Protein AF-A0A353NRJ9-F1 (afdb_monomer)

Mean pr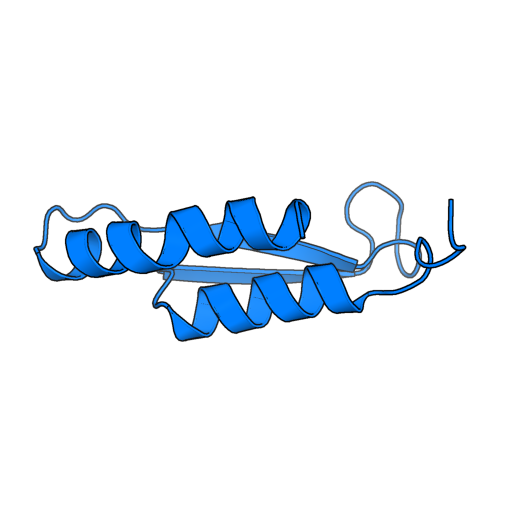edicted aligned error: 2.75 Å

Secondary structure (DSSP, 8-state):
--SGGG--HHHHHHHHHHHHTT-SEEEEEESTTT-TTS-EEEEEE------HHHHHHHHHHHHHHHHTTT-

Structure (mmCIF, N/CA/C/O backbone):
data_AF-A0A353NRJ9-F1
#
_entry.id   AF-A0A353NRJ9-F1
#
loop_
_atom_site.group_PDB
_atom_site.id
_atom_site.type_symbol
_atom_site.label_atom_id
_atom_site.label_alt_id
_atom_site.label_comp_id
_atom_site.label_asym_id
_atom_site.label_entity_id
_atom_site.label_seq_id
_atom_site.pdbx_PDB_ins_code
_atom_site.Cartn_x
_atom_site.Cartn_y
_atom_site.Cartn_z
_atom_site.occupancy
_atom_site.B_iso_or_equiv
_atom_site.auth_seq_id
_atom_site.auth_comp_id
_atom_site.auth_asym_id
_atom_site.auth_atom_id
_atom_site.pdbx_PDB_model_num
ATOM 1 N N . LYS A 1 1 ? 23.462 -5.783 -4.486 1.00 79.69 1 LYS A N 1
ATOM 2 C CA . LYS A 1 1 ? 22.537 -5.766 -5.643 1.00 79.69 1 LYS A CA 1
ATOM 3 C C . LYS A 1 1 ? 22.466 -7.186 -6.162 1.00 79.69 1 LYS A C 1
ATOM 5 O O . LYS A 1 1 ? 23.439 -7.652 -6.732 1.00 79.69 1 LYS A O 1
ATOM 10 N N . ASP A 1 2 ? 21.381 -7.869 -5.853 1.00 94.12 2 ASP A N 1
ATOM 11 C CA . ASP A 1 2 ? 21.071 -9.255 -6.227 1.00 94.12 2 ASP A CA 1
ATOM 12 C C . ASP A 1 2 ? 20.392 -9.364 -7.609 1.00 94.12 2 ASP A C 1
ATOM 14 O O . ASP A 1 2 ? 20.309 -10.448 -8.169 1.00 94.12 2 ASP A O 1
ATOM 18 N N . GLY A 1 3 ? 19.938 -8.238 -8.172 1.00 94.94 3 GLY A N 1
ATOM 19 C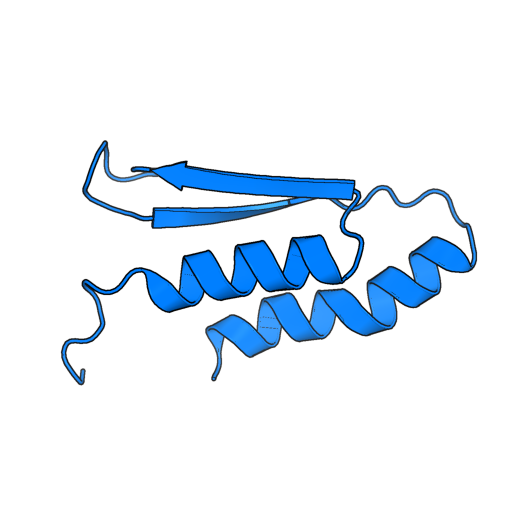 CA . GLY A 1 3 ? 19.264 -8.173 -9.472 1.00 94.94 3 GLY A CA 1
ATOM 20 C C . GLY A 1 3 ? 17.736 -8.198 -9.385 1.00 94.94 3 GLY A C 1
ATOM 21 O O . GLY A 1 3 ? 17.073 -8.123 -10.416 1.00 94.94 3 GLY A O 1
ATOM 22 N N . SER A 1 4 ? 17.157 -8.234 -8.179 1.00 95.00 4 SER A N 1
ATOM 23 C CA . SER A 1 4 ? 15.701 -8.279 -7.975 1.00 95.00 4 SER A CA 1
ATOM 24 C C . SER A 1 4 ? 14.990 -6.947 -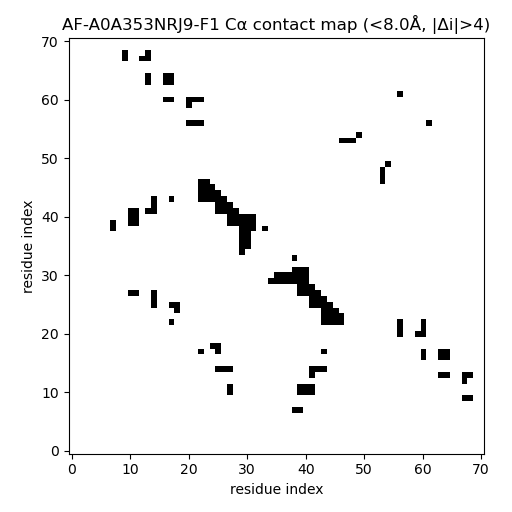8.253 1.00 95.00 4 SER A C 1
ATOM 26 O O . SER A 1 4 ? 13.770 -6.867 -8.203 1.00 95.00 4 SER A O 1
ATOM 28 N N . ASN A 1 5 ? 15.711 -5.892 -8.638 1.00 93.44 5 ASN A N 1
ATOM 29 C CA . ASN A 1 5 ? 15.160 -4.551 -8.869 1.00 93.44 5 ASN A CA 1
ATOM 30 C C . ASN A 1 5 ? 14.176 -4.435 -10.054 1.00 93.44 5 ASN A C 1
ATOM 32 O O . ASN A 1 5 ? 13.669 -3.344 -10.302 1.00 93.44 5 ASN A O 1
ATOM 36 N N . VAL A 1 6 ? 13.966 -5.506 -10.823 1.00 95.19 6 VAL A N 1
ATOM 37 C CA . VAL A 1 6 ? 12.975 -5.577 -11.916 1.00 95.19 6 VAL A CA 1
ATOM 38 C C . VAL A 1 6 ? 11.720 -6.370 -11.528 1.00 95.1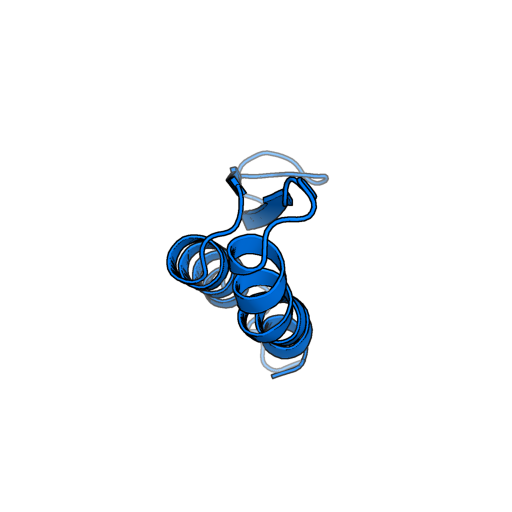9 6 VAL A C 1
ATOM 40 O O . VAL A 1 6 ? 10.779 -6.452 -12.312 1.00 95.19 6 VAL A O 1
ATOM 43 N N . MET A 1 7 ? 11.716 -6.952 -10.327 1.00 96.56 7 MET A N 1
ATOM 44 C CA . MET A 1 7 ? 10.600 -7.690 -9.738 1.00 96.56 7 MET A CA 1
ATOM 45 C C . MET A 1 7 ? 9.525 -6.722 -9.211 1.00 96.56 7 MET A C 1
ATOM 47 O O . MET A 1 7 ? 9.808 -5.558 -8.919 1.00 96.56 7 MET A O 1
ATOM 51 N N . ALA A 1 8 ? 8.285 -7.195 -9.082 1.00 96.88 8 ALA A N 1
ATOM 52 C CA . ALA A 1 8 ? 7.127 -6.400 -8.638 1.00 96.88 8 ALA A CA 1
ATOM 53 C C . ALA A 1 8 ? 6.460 -6.957 -7.365 1.00 96.88 8 ALA A C 1
ATOM 55 O O . ALA A 1 8 ? 5.442 -6.439 -6.892 1.00 96.88 8 ALA A O 1
ATOM 56 N N . GLU A 1 9 ? 7.029 -8.020 -6.805 1.00 96.50 9 GLU A N 1
ATOM 57 C CA . GLU A 1 9 ? 6.476 -8.821 -5.723 1.00 96.50 9 GLU A CA 1
ATOM 58 C C . GLU A 1 9 ? 6.369 -8.007 -4.439 1.00 96.50 9 GLU A C 1
ATOM 60 O O . GLU A 1 9 ? 5.320 -8.054 -3.811 1.00 96.50 9 GLU A O 1
ATOM 65 N N . MET A 1 10 ? 7.375 -7.195 -4.092 1.00 96.69 10 MET A N 1
ATOM 66 C CA . MET A 1 10 ? 7.324 -6.345 -2.893 1.00 96.69 10 MET A CA 1
ATOM 67 C C . MET A 1 10 ? 6.115 -5.397 -2.935 1.00 96.69 10 MET A C 1
ATOM 69 O O . MET A 1 10 ? 5.287 -5.407 -2.026 1.00 96.69 10 MET A O 1
ATOM 73 N N . ALA A 1 11 ? 5.934 -4.658 -4.037 1.00 96.94 11 ALA A N 1
ATOM 74 C CA . ALA A 1 11 ? 4.804 -3.741 -4.194 1.00 96.94 11 ALA A CA 1
ATOM 75 C C . ALA A 1 11 ? 3.450 -4.473 -4.164 1.00 96.94 11 ALA A C 1
ATOM 77 O O . ALA A 1 11 ? 2.499 -4.007 -3.534 1.00 96.94 11 ALA A O 1
ATOM 78 N N . THR A 1 12 ? 3.371 -5.641 -4.806 1.00 97.19 12 THR A N 1
ATOM 79 C CA . THR A 1 12 ? 2.155 -6.471 -4.841 1.00 97.19 12 THR A CA 1
ATOM 80 C C . THR A 1 12 ? 1.826 -7.049 -3.460 1.00 97.19 12 THR A C 1
ATOM 82 O O . THR A 1 12 ? 0.662 -7.092 -3.059 1.00 97.19 12 THR A O 1
ATOM 85 N N . HIS A 1 13 ? 2.847 -7.452 -2.705 1.00 96.88 13 HIS A N 1
ATOM 86 C CA . HIS A 1 13 ? 2.716 -8.029 -1.373 1.00 96.88 13 HIS A CA 1
ATOM 87 C C . HIS A 1 13 ? 2.310 -6.976 -0.336 1.00 96.88 13 HIS A C 1
ATOM 89 O O . HIS A 1 13 ? 1.395 -7.218 0.454 1.00 96.88 13 HIS A O 1
ATOM 95 N N . CYS A 1 14 ? 2.916 -5.785 -0.380 1.00 96.38 14 CYS A N 1
ATOM 96 C CA . CYS A 1 14 ? 2.498 -4.657 0.452 1.00 96.38 14 CYS A CA 1
ATOM 97 C C . CYS A 1 14 ? 1.049 -4.259 0.150 1.00 96.38 14 CYS A C 1
ATOM 99 O O . CYS A 1 14 ? 0.250 -4.143 1.078 1.00 96.38 14 CYS A O 1
ATOM 101 N N . TYR A 1 15 ? 0.669 -4.160 -1.131 1.00 97.25 15 TYR A N 1
ATOM 102 C CA . TYR A 1 15 ? -0.718 -3.915 -1.544 1.00 97.25 15 TYR A CA 1
ATOM 103 C C . TYR A 1 15 ? -1.691 -4.938 -0.939 1.00 97.25 15 TYR A C 1
ATOM 105 O O . TYR A 1 15 ? -2.627 -4.567 -0.226 1.00 97.25 15 TYR A O 1
ATOM 113 N N . ALA A 1 16 ? -1.457 -6.232 -1.169 1.00 97.50 16 ALA A N 1
ATOM 114 C CA . ALA A 1 16 ? -2.356 -7.279 -0.692 1.00 97.50 16 ALA A CA 1
ATOM 115 C C . ALA A 1 16 ? -2.414 -7.320 0.842 1.00 97.50 16 ALA A C 1
ATOM 117 O O . ALA A 1 16 ? -3.487 -7.458 1.431 1.00 97.50 16 ALA A O 1
ATOM 118 N N . GLY A 1 17 ? -1.268 -7.154 1.504 1.00 96.75 17 GLY A N 1
ATOM 119 C CA . GLY A 1 17 ? -1.185 -7.180 2.956 1.00 96.75 17 GLY A CA 1
ATOM 120 C C . GLY A 1 17 ? -1.823 -5.965 3.634 1.00 96.75 17 GLY A C 1
ATOM 121 O O . GLY A 1 17 ? -2.393 -6.132 4.712 1.00 96.75 17 GLY A O 1
ATOM 122 N N . ASN A 1 18 ? -1.803 -4.787 3.003 1.00 97.31 18 ASN A N 1
ATOM 123 C CA . ASN A 1 18 ? -2.538 -3.603 3.457 1.00 97.31 18 ASN A CA 1
ATOM 124 C C . ASN A 1 18 ? -4.051 -3.783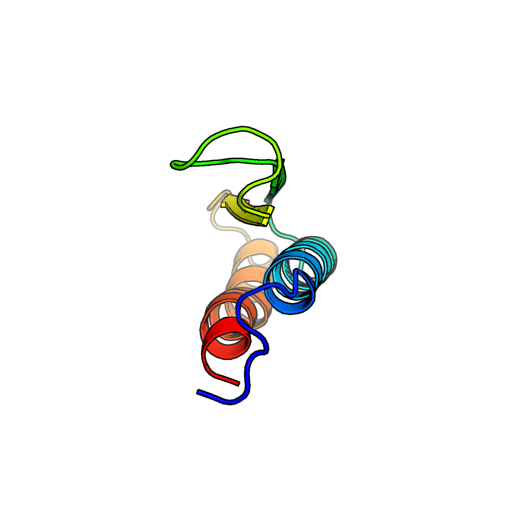 3.299 1.00 97.31 18 ASN A C 1
ATOM 126 O O . ASN A 1 18 ? -4.809 -3.455 4.214 1.00 97.31 18 ASN A O 1
ATOM 130 N N . ALA A 1 19 ? -4.493 -4.359 2.177 1.00 97.31 19 ALA A N 1
ATOM 131 C CA . ALA A 1 19 ? -5.906 -4.666 1.950 1.00 97.31 19 ALA A CA 1
ATOM 132 C C . ALA A 1 19 ? -6.427 -5.680 2.977 1.00 97.31 19 ALA A C 1
ATOM 134 O O . ALA A 1 19 ? -7.466 -5.461 3.598 1.00 97.31 19 ALA A O 1
ATOM 135 N N . ALA A 1 20 ? -5.661 -6.743 3.234 1.00 97.25 20 ALA A N 1
ATOM 136 C CA . ALA A 1 20 ? -6.013 -7.770 4.212 1.00 97.25 20 ALA A CA 1
ATOM 137 C C . ALA A 1 20 ? -6.092 -7.244 5.656 1.00 97.25 20 ALA A C 1
ATOM 139 O O . ALA A 1 20 ? -6.794 -7.822 6.482 1.00 97.25 20 ALA A O 1
ATOM 140 N N . ARG A 1 21 ? -5.384 -6.153 5.973 1.00 96.94 21 ARG A N 1
ATOM 141 C CA . ARG A 1 21 ? -5.328 -5.568 7.323 1.00 96.94 21 ARG A CA 1
ATOM 142 C C . ARG A 1 21 ? -6.301 -4.412 7.545 1.00 96.94 21 ARG A C 1
ATOM 144 O O . ARG A 1 21 ? -6.303 -3.825 8.620 1.00 96.94 21 ARG A O 1
ATOM 151 N N . GLY A 1 22 ? -7.161 -4.115 6.570 1.00 96.38 22 GLY A N 1
ATOM 152 C CA . GLY A 1 22 ? -8.290 -3.203 6.763 1.00 96.38 22 GLY A CA 1
ATOM 153 C C . GLY A 1 22 ? -7.982 -1.725 6.534 1.00 96.38 22 GLY A C 1
ATOM 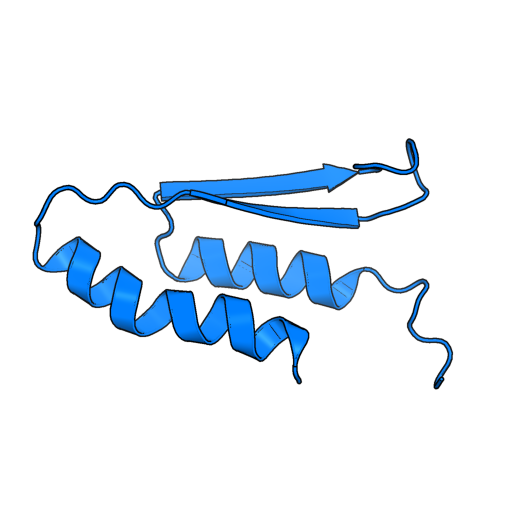154 O O . GLY A 1 22 ? -8.709 -0.875 7.051 1.00 96.38 22 GLY A O 1
ATOM 155 N N . MET A 1 23 ? -6.945 -1.397 5.755 1.00 97.38 23 MET A N 1
ATOM 156 C CA . MET A 1 23 ? -6.755 -0.026 5.269 1.00 97.38 23 MET A CA 1
ATOM 157 C C . MET A 1 23 ? -8.012 0.458 4.525 1.00 97.38 23 MET A C 1
ATOM 159 O O . MET A 1 23 ? -8.651 -0.302 3.799 1.00 97.38 23 MET A O 1
ATOM 163 N N . SER A 1 24 ? -8.376 1.728 4.701 1.00 97.50 24 SER A N 1
ATOM 164 C CA . SER A 1 24 ? -9.612 2.297 4.137 1.00 97.50 24 SER A CA 1
ATOM 165 C C . SER A 1 24 ? -9.578 2.426 2.615 1.00 97.50 24 SER A C 1
ATOM 167 O O . SER A 1 24 ? -10.614 2.349 1.962 1.00 97.50 24 SER A O 1
ATOM 169 N N . LEU A 1 25 ? -8.388 2.629 2.057 1.00 97.75 25 LEU A N 1
ATOM 170 C CA . LEU A 1 25 ? -8.117 2.646 0.629 1.00 97.75 25 LEU A CA 1
ATOM 171 C C . LEU A 1 25 ? -6.791 1.938 0.390 1.00 97.75 25 LEU A C 1
ATOM 173 O O . LEU A 1 25 ? -5.829 2.169 1.120 1.00 97.75 25 LEU A O 1
ATOM 177 N N . VAL A 1 26 ? -6.723 1.127 -0.660 1.00 97.69 26 VAL A N 1
ATOM 178 C CA . VAL A 1 26 ? -5.470 0.529 -1.121 1.00 97.69 26 VAL A CA 1
ATOM 179 C C . VAL A 1 26 ? -5.434 0.592 -2.637 1.00 97.69 26 VAL A C 1
ATOM 181 O O . VAL A 1 26 ? -6.403 0.223 -3.299 1.00 97.69 26 VAL A O 1
ATOM 184 N N . ALA A 1 27 ? -4.324 1.069 -3.184 1.00 97.81 27 ALA A N 1
ATOM 185 C CA . ALA A 1 27 ? -4.142 1.245 -4.614 1.00 97.81 27 ALA A CA 1
ATOM 186 C C . ALA A 1 27 ? -2.848 0.579 -5.081 1.00 97.81 27 ALA A C 1
ATOM 188 O O . ALA A 1 27 ? -1.839 0.605 -4.376 1.00 97.81 27 ALA A O 1
ATOM 189 N N . LEU A 1 28 ? -2.890 0.011 -6.285 1.00 98.12 28 LEU A N 1
ATOM 190 C CA . LEU A 1 28 ? -1.737 -0.513 -7.007 1.00 98.12 28 LEU A CA 1
ATOM 191 C C . LEU A 1 28 ? -1.742 0.111 -8.401 1.00 98.12 28 LEU A C 1
ATOM 193 O O . LEU A 1 28 ? -2.724 -0.007 -9.134 1.00 98.12 28 LEU A O 1
ATOM 197 N N . HIS A 1 29 ? -0.662 0.792 -8.759 1.00 98.19 29 HIS A N 1
ATOM 198 C CA . HIS A 1 29 ? -0.547 1.532 -10.007 1.00 98.19 29 HIS A CA 1
ATOM 199 C C . HIS A 1 29 ? 0.610 1.012 -10.862 1.00 98.19 29 HIS A C 1
ATOM 201 O O . HIS A 1 29 ? 1.618 0.508 -10.363 1.00 98.19 29 HIS A O 1
ATOM 207 N N . ASN A 1 30 ? 0.462 1.186 -12.176 1.00 98.06 30 ASN A N 1
ATOM 208 C CA . ASN A 1 30 ? 1.484 0.888 -13.170 1.00 98.06 30 ASN A CA 1
ATOM 209 C C . ASN A 1 30 ? 2.087 2.197 -13.693 1.00 98.06 30 ASN A C 1
ATOM 211 O O . ASN A 1 30 ? 1.419 2.971 -14.379 1.00 98.06 30 ASN A O 1
ATOM 215 N N . GLY A 1 31 ? 3.361 2.424 -13.384 1.00 97.31 31 GLY A N 1
ATOM 216 C CA . GLY A 1 31 ? 4.161 3.487 -13.977 1.00 97.31 31 GLY A CA 1
ATOM 217 C C . GLY A 1 31 ? 4.203 4.800 -13.204 1.00 97.31 31 GLY A C 1
ATOM 218 O O . GLY A 1 31 ? 4.627 5.812 -13.764 1.00 97.31 31 GLY A O 1
ATOM 219 N N . GLY A 1 32 ? 3.790 4.821 -11.932 1.00 97.38 32 GLY A N 1
ATOM 220 C CA . GLY A 1 32 ? 3.898 6.025 -11.101 1.00 97.38 32 GLY A CA 1
ATOM 221 C C . GLY A 1 32 ? 5.330 6.584 -11.101 1.00 97.38 32 GLY A C 1
ATOM 222 O O . GLY A 1 32 ? 6.298 5.839 -10.925 1.00 97.38 32 GLY A O 1
ATOM 223 N N . GLY A 1 33 ? 5.460 7.886 -11.362 1.00 97.94 33 GLY A N 1
ATOM 224 C CA . GLY A 1 33 ? 6.725 8.631 -11.410 1.00 97.94 33 GLY A CA 1
ATOM 225 C C . GLY A 1 33 ? 7.564 8.453 -12.684 1.00 97.94 33 GLY A C 1
ATOM 226 O O . GLY A 1 33 ? 8.138 9.426 -13.160 1.00 97.94 33 GLY A O 1
ATOM 227 N N . VAL A 1 34 ? 7.629 7.247 -13.258 1.00 97.50 34 VAL A N 1
ATOM 228 C CA . VAL A 1 34 ? 8.586 6.911 -14.340 1.00 97.50 34 VAL A CA 1
ATOM 229 C C . VAL A 1 34 ? 7.942 6.576 -15.691 1.00 97.50 34 VAL A C 1
ATOM 231 O O . VAL A 1 34 ? 8.647 6.481 -16.697 1.00 97.50 34 VAL A O 1
ATOM 234 N N . GLY A 1 35 ? 6.617 6.440 -15.741 1.00 97.31 35 GLY A N 1
ATOM 235 C CA . GLY A 1 35 ? 5.851 6.109 -16.943 1.00 97.31 35 GLY A CA 1
ATOM 236 C C . GLY A 1 35 ? 5.443 4.636 -17.027 1.00 97.31 35 GLY A C 1
ATOM 237 O O . GLY A 1 35 ? 5.982 3.771 -16.336 1.00 97.31 35 GLY A O 1
ATOM 238 N N . ILE A 1 36 ? 4.461 4.365 -17.888 1.00 97.94 36 ILE A N 1
ATOM 239 C CA . ILE A 1 36 ? 3.782 3.066 -18.015 1.00 97.94 36 ILE A CA 1
ATOM 240 C C . ILE A 1 36 ? 4.789 1.939 -18.277 1.00 97.94 36 ILE A C 1
ATOM 242 O O . ILE A 1 36 ? 5.6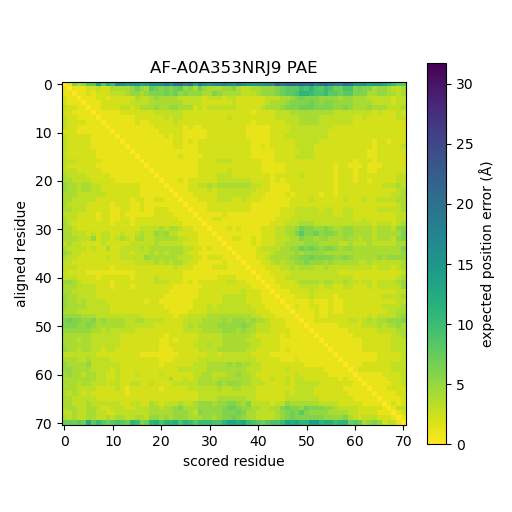63 2.054 -19.136 1.00 97.94 36 ILE A O 1
ATOM 246 N N . GLY A 1 37 ? 4.649 0.841 -17.535 1.00 96.62 37 GLY A N 1
ATOM 247 C CA . GLY A 1 37 ? 5.453 -0.374 -17.672 1.00 96.62 37 GLY A CA 1
ATOM 248 C C . GLY A 1 37 ? 6.833 -0.307 -17.020 1.00 96.62 37 GLY A C 1
ATOM 249 O O . GLY A 1 37 ? 7.564 -1.290 -17.079 1.00 96.62 37 GLY A O 1
ATOM 250 N N . LYS A 1 38 ? 7.206 0.822 -16.401 1.00 96.81 38 LYS A N 1
ATOM 251 C CA . LYS A 1 38 ? 8.539 1.012 -15.801 1.00 96.81 38 LYS A CA 1
ATOM 252 C C . LYS A 1 38 ? 8.570 0.913 -14.277 1.00 96.81 38 LYS A C 1
ATOM 254 O O . LYS A 1 38 ? 9.652 0.869 -13.701 1.00 96.81 38 LYS A O 1
ATOM 259 N N . SER A 1 39 ? 7.414 0.898 -13.622 1.00 97.38 39 SER A N 1
ATOM 260 C CA . SER A 1 39 ? 7.301 0.673 -12.181 1.00 97.38 39 SER A CA 1
ATOM 261 C C . SER A 1 39 ? 5.955 0.053 -11.837 1.00 97.38 39 SER A C 1
ATOM 263 O O . SER A 1 39 ? 4.952 0.320 -12.497 1.00 97.38 39 SER A O 1
ATOM 265 N N . ILE A 1 40 ? 5.933 -0.739 -10.772 1.00 98.12 40 ILE A N 1
ATOM 266 C CA . ILE A 1 40 ? 4.712 -1.129 -10.073 1.00 98.12 40 ILE A CA 1
ATOM 267 C C . ILE A 1 40 ? 4.826 -0.530 -8.675 1.00 98.12 40 ILE A C 1
ATOM 269 O O . ILE A 1 40 ? 5.809 -0.780 -7.980 1.00 98.12 40 ILE A O 1
ATOM 273 N N . ASN A 1 41 ? 3.874 0.315 -8.281 1.00 97.06 41 ASN A N 1
ATOM 274 C CA . ASN A 1 41 ? 3.893 0.978 -6.978 1.00 97.06 41 ASN A CA 1
ATOM 275 C C . ASN A 1 41 ? 2.526 0.933 -6.305 1.00 97.06 41 ASN A C 1
ATOM 277 O O . ASN A 1 41 ? 1.487 0.996 -6.958 1.00 97.06 41 ASN A O 1
ATOM 281 N N . GLY A 1 42 ? 2.553 0.792 -4.983 1.00 96.12 42 GLY A N 1
ATOM 282 C CA .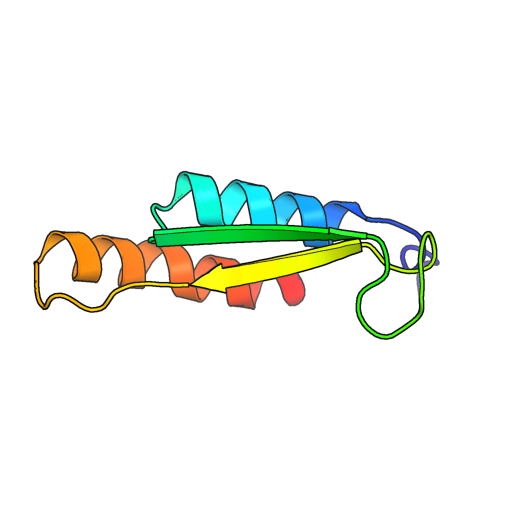 GLY A 1 42 ? 1.367 0.738 -4.144 1.00 96.12 42 GLY A CA 1
ATOM 283 C C . GLY A 1 42 ? 1.241 1.966 -3.251 1.00 96.12 42 GLY A C 1
ATOM 284 O O . GLY A 1 42 ? 2.203 2.704 -3.042 1.00 96.12 42 GLY A O 1
ATOM 285 N N . GLY A 1 43 ? 0.046 2.163 -2.712 1.00 96.19 43 GLY A N 1
ATOM 286 C CA . GLY A 1 43 ? -0.225 3.146 -1.671 1.00 96.19 43 GLY A CA 1
ATOM 287 C C . GLY A 1 43 ? -1.473 2.773 -0.884 1.00 96.19 43 GLY A C 1
ATOM 288 O O . GLY A 1 43 ? -2.289 1.964 -1.335 1.00 96.19 43 GLY A O 1
ATOM 289 N N . PHE A 1 44 ? -1.627 3.370 0.293 1.00 97.25 44 PHE A N 1
ATOM 290 C CA . PHE A 1 44 ? -2.793 3.167 1.140 1.00 97.25 44 PHE A CA 1
ATOM 291 C C . PHE A 1 44 ? -3.316 4.494 1.697 1.00 97.25 44 PHE A C 1
ATOM 293 O O . PHE A 1 44 ? -2.609 5.500 1.740 1.00 97.25 44 PHE A O 1
ATOM 300 N N . GLY A 1 45 ? -4.568 4.475 2.138 1.00 97.44 45 GLY A N 1
ATOM 301 C CA . GLY A 1 45 ? -5.174 5.509 2.962 1.00 97.44 45 GLY A CA 1
ATOM 302 C C . GLY A 1 45 ? -5.894 4.866 4.140 1.00 97.44 45 GLY A C 1
ATOM 303 O O . GLY A 1 45 ? -6.546 3.833 3.983 1.00 97.44 45 GLY A O 1
ATOM 304 N N . LEU A 1 46 ? -5.785 5.475 5.318 1.00 97.81 46 LEU A N 1
ATOM 305 C CA . LEU A 1 46 ? -6.479 5.041 6.526 1.00 97.81 46 LEU A CA 1
ATOM 306 C C . LEU A 1 46 ? -7.275 6.215 7.095 1.00 97.81 46 LEU A C 1
ATOM 308 O O . LEU A 1 46 ? -6.705 7.247 7.445 1.00 97.81 46 LEU A O 1
ATOM 312 N N . VAL A 1 47 ? -8.594 6.061 7.171 1.00 97.94 47 VAL A N 1
ATOM 313 C CA . VAL A 1 47 ? -9.479 7.043 7.800 1.00 97.94 47 VAL A CA 1
ATOM 314 C C . VAL A 1 47 ? -9.386 6.883 9.313 1.00 97.94 47 VAL A C 1
ATOM 316 O O . VAL A 1 47 ? -9.638 5.804 9.848 1.00 97.94 47 VAL A O 1
ATOM 319 N N . LEU A 1 48 ? -9.034 7.972 9.993 1.00 97.81 48 LEU A N 1
ATOM 320 C CA . LEU A 1 48 ? -8.921 8.034 11.446 1.00 97.81 48 LEU A CA 1
ATOM 321 C C . LEU A 1 48 ? -10.226 8.575 12.037 1.00 97.81 48 LEU A C 1
ATOM 323 O O . LEU A 1 48 ? -10.379 9.779 12.218 1.00 97.81 48 LEU A O 1
ATOM 327 N N . ASP A 1 49 ? -11.179 7.676 12.289 1.00 97.56 49 ASP A N 1
ATOM 328 C CA . ASP A 1 49 ? -12.514 8.015 12.810 1.00 97.56 49 ASP A CA 1
ATOM 329 C C . ASP A 1 49 ? -12.617 7.985 14.350 1.00 97.56 49 ASP A C 1
ATOM 331 O O . ASP A 1 49 ? -13.657 8.340 14.901 1.00 97.56 49 ASP A O 1
ATOM 335 N N . GLY A 1 50 ? -11.548 7.584 15.050 1.00 97.44 50 GLY A N 1
ATOM 336 C CA . GLY A 1 50 ? -11.496 7.491 16.514 1.00 97.44 50 GLY A CA 1
ATOM 337 C C . GLY A 1 50 ? -12.107 6.215 17.105 1.00 97.44 50 GLY A C 1
ATOM 338 O O . GLY A 1 50 ? -12.230 6.110 18.323 1.00 97.44 50 GLY A O 1
ATOM 339 N N . SER A 1 51 ? -12.501 5.244 16.277 1.00 98.12 51 SER A N 1
ATOM 340 C CA . SER A 1 51 ? -13.034 3.965 16.752 1.00 98.12 51 SER A CA 1
ATOM 341 C C . SE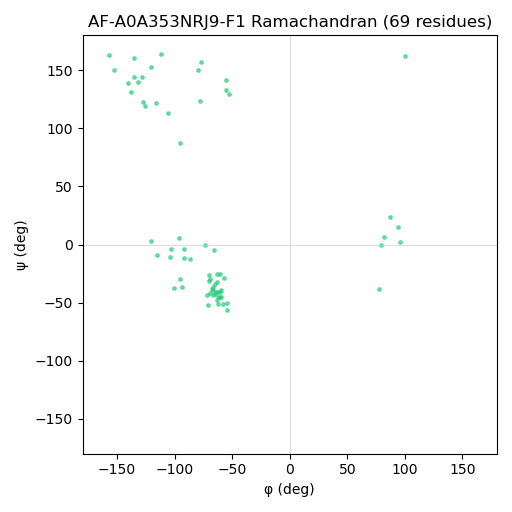R A 1 51 ? -11.938 2.991 17.201 1.00 98.12 51 SER A C 1
ATOM 343 O O . SER A 1 51 ? -10.859 2.925 16.611 1.00 98.12 51 SER A O 1
ATOM 345 N N . GLU A 1 52 ? -12.256 2.123 18.168 1.00 97.88 52 GLU A N 1
ATOM 346 C CA . GLU A 1 52 ? -11.361 1.028 18.593 1.00 97.88 52 GLU A CA 1
ATOM 347 C C . GLU A 1 52 ? -10.980 0.091 17.431 1.00 97.88 52 GLU A C 1
ATOM 349 O O . GLU A 1 52 ? -9.894 -0.490 17.399 1.00 97.88 52 GLU A O 1
ATOM 354 N N . ARG A 1 53 ? -11.862 -0.039 16.431 1.00 96.75 53 ARG A N 1
ATOM 355 C CA . ARG A 1 53 ? -11.586 -0.786 15.199 1.00 96.75 53 ARG A CA 1
ATOM 356 C C . ARG A 1 53 ? -10.388 -0.203 14.454 1.00 96.75 53 ARG A C 1
ATOM 358 O O . ARG A 1 53 ? -9.535 -0.963 14.000 1.00 96.75 53 ARG A O 1
ATOM 365 N N . VAL A 1 54 ? -10.324 1.121 14.318 1.00 97.50 54 VAL A N 1
ATOM 366 C CA . VAL A 1 54 ? -9.201 1.790 13.650 1.00 97.50 54 VAL A CA 1
ATOM 367 C C . VAL A 1 54 ? -7.918 1.628 14.459 1.00 97.50 54 VAL A C 1
ATOM 369 O O . VAL A 1 54 ? -6.883 1.341 13.864 1.00 97.50 54 VAL A O 1
ATOM 372 N N . ASP A 1 55 ? -7.977 1.658 15.791 1.00 97.50 55 ASP A N 1
ATOM 373 C CA . ASP A 1 55 ? -6.806 1.370 16.633 1.00 97.50 55 ASP A CA 1
ATOM 374 C C . ASP A 1 55 ? -6.242 -0.042 16.401 1.00 97.50 55 ASP A C 1
ATOM 376 O O . ASP A 1 55 ? -5.023 -0.234 16.365 1.00 97.50 55 ASP A O 1
ATOM 380 N N . MET A 1 56 ? -7.105 -1.045 16.207 1.00 97.38 56 MET A N 1
ATOM 381 C CA . MET A 1 56 ? -6.667 -2.405 15.860 1.00 97.38 56 MET A CA 1
ATOM 382 C C . MET A 1 56 ? -6.024 -2.477 14.468 1.00 97.38 56 MET A C 1
ATOM 384 O O . MET A 1 56 ? -5.017 -3.171 14.284 1.00 97.38 56 MET A O 1
ATOM 388 N N . ILE A 1 57 ? -6.567 -1.741 13.495 1.00 97.62 57 ILE A N 1
ATOM 389 C CA . ILE A 1 57 ? -5.987 -1.638 12.148 1.00 97.62 57 ILE A CA 1
ATOM 390 C C . ILE A 1 57 ? -4.606 -0.982 12.229 1.00 97.62 57 ILE A C 1
ATOM 392 O O . ILE A 1 57 ? -3.640 -1.539 11.721 1.00 97.62 57 ILE A O 1
ATOM 396 N N . ILE A 1 58 ? -4.468 0.136 12.945 1.00 97.38 58 ILE A N 1
ATOM 397 C CA . ILE A 1 58 ? -3.188 0.836 13.136 1.00 97.38 58 ILE A CA 1
ATOM 398 C C . ILE A 1 58 ? -2.119 -0.112 13.691 1.00 97.38 58 ILE A C 1
ATOM 400 O O . ILE A 1 58 ? -1.027 -0.213 13.125 1.00 97.38 58 ILE A O 1
ATOM 404 N N . LYS A 1 59 ? -2.443 -0.843 14.766 1.00 96.12 59 LYS A N 1
ATOM 405 C CA . LYS A 1 59 ? -1.508 -1.758 15.444 1.00 96.12 59 LYS A CA 1
ATOM 406 C C . LYS A 1 59 ? -1.042 -2.913 14.558 1.00 96.12 59 LYS A C 1
ATOM 408 O O . LYS A 1 59 ? 0.081 -3.379 14.721 1.00 96.12 59 LYS A O 1
ATOM 413 N N . SER A 1 60 ? -1.888 -3.385 13.644 1.00 94.06 60 SER A N 1
ATOM 414 C CA . SER A 1 60 ? -1.577 -4.533 12.784 1.00 94.06 60 SER A CA 1
ATOM 415 C C . SER A 1 60 ? -1.015 -4.147 11.411 1.00 94.06 60 SER A C 1
ATOM 417 O O . SER A 1 60 ? -0.235 -4.916 10.846 1.00 94.06 60 SER A O 1
ATOM 419 N N . ALA A 1 61 ? -1.385 -2.979 10.874 1.00 94.88 61 ALA A N 1
ATOM 420 C CA . ALA A 1 61 ? -1.148 -2.594 9.483 1.00 94.88 61 ALA A CA 1
ATOM 421 C C . ALA A 1 61 ? 0.043 -1.654 9.270 1.00 94.88 61 ALA A C 1
ATOM 423 O O . ALA A 1 61 ? 0.776 -1.839 8.304 1.00 94.88 61 ALA A O 1
ATOM 424 N N . LEU A 1 62 ? 0.300 -0.690 10.163 1.00 93.88 62 LEU A N 1
ATOM 425 C CA . LEU A 1 62 ? 1.388 0.276 9.931 1.00 93.88 62 LEU A CA 1
ATOM 426 C C . LEU A 1 62 ? 2.771 -0.378 9.972 1.00 93.88 62 LEU A C 1
ATOM 428 O O . LEU A 1 62 ? 3.611 -0.116 9.118 1.00 93.88 62 LEU A O 1
ATOM 432 N N . LEU A 1 63 ? 3.000 -1.261 10.946 1.00 92.69 63 LEU A N 1
ATOM 433 C CA . LEU A 1 63 ? 4.260 -2.001 11.029 1.00 92.69 63 LEU A CA 1
ATOM 434 C C . LEU A 1 63 ? 4.447 -2.934 9.835 1.00 92.69 63 LEU A C 1
ATOM 436 O O . LEU A 1 63 ? 5.570 -3.118 9.382 1.00 92.69 63 LEU A O 1
ATOM 440 N N . TRP A 1 64 ? 3.361 -3.501 9.313 1.00 93.06 64 TRP A N 1
ATOM 441 C CA . TRP A 1 64 ? 3.413 -4.334 8.122 1.00 93.06 64 TRP A CA 1
ATOM 442 C C . TRP A 1 64 ? 3.892 -3.556 6.894 1.00 93.06 64 TRP A C 1
ATOM 444 O O . TRP A 1 64 ? 4.823 -4.005 6.230 1.00 93.06 64 TRP A O 1
ATOM 454 N N . ASP A 1 65 ? 3.286 -2.399 6.618 1.00 93.88 65 ASP A N 1
ATOM 455 C CA . ASP A 1 65 ? 3.616 -1.585 5.443 1.00 93.88 65 ASP A CA 1
ATOM 456 C C . ASP A 1 65 ? 5.086 -1.138 5.452 1.00 93.88 65 ASP A C 1
ATOM 458 O O . ASP A 1 65 ? 5.782 -1.240 4.443 1.00 93.88 65 ASP A O 1
ATOM 462 N N . VAL A 1 66 ? 5.593 -0.743 6.625 1.00 92.75 66 VAL A N 1
ATOM 463 C CA . VAL A 1 66 ? 6.993 -0.333 6.788 1.00 92.75 66 VAL A CA 1
ATOM 464 C C . VAL A 1 66 ? 7.938 -1.526 6.677 1.00 92.75 66 VAL A C 1
ATOM 466 O O . VAL A 1 66 ? 8.899 -1.492 5.909 1.00 92.75 66 VAL A O 1
ATOM 469 N N . MET A 1 67 ? 7.685 -2.592 7.439 1.00 93.81 67 MET A N 1
ATOM 470 C CA . MET A 1 67 ? 8.609 -3.727 7.494 1.00 93.81 67 MET A CA 1
ATOM 471 C C . MET A 1 67 ? 8.623 -4.531 6.195 1.00 93.81 67 MET A C 1
ATOM 473 O O . MET A 1 67 ? 9.655 -5.114 5.875 1.00 93.81 67 MET A O 1
ATOM 477 N N . GLY A 1 68 ? 7.537 -4.514 5.417 1.00 87.44 68 GLY A N 1
ATOM 478 C CA . GLY A 1 68 ? 7.479 -5.146 4.099 1.00 87.44 68 GLY A CA 1
ATOM 479 C C . GLY A 1 68 ? 8.487 -4.578 3.094 1.00 87.44 68 GLY A C 1
ATOM 480 O O . GLY A 1 68 ? 8.893 -5.295 2.187 1.00 87.44 68 GLY A O 1
ATOM 481 N N . GLY A 1 69 ? 8.924 -3.325 3.264 1.00 85.38 69 GLY A N 1
ATOM 482 C CA . GLY A 1 69 ? 9.982 -2.721 2.445 1.00 85.38 69 GLY A CA 1
ATOM 483 C C . GLY A 1 69 ? 11.401 -2.877 3.006 1.00 85.38 69 GLY A C 1
ATOM 484 O O . GLY A 1 69 ? 12.359 -2.545 2.311 1.00 85.38 69 GLY A O 1
ATOM 485 N N . VAL A 1 70 ? 11.542 -3.324 4.259 1.00 90.62 70 VAL A N 1
ATOM 486 C CA . VAL A 1 70 ? 12.842 -3.540 4.927 1.00 90.62 70 VAL A CA 1
ATOM 487 C C . VAL A 1 70 ? 13.316 -4.985 4.782 1.00 90.62 70 VAL A C 1
ATOM 489 O O . VAL A 1 70 ? 14.523 -5.214 4.701 1.00 90.62 70 VAL A O 1
ATOM 492 N N . ALA A 1 71 ? 12.375 -5.931 4.817 1.00 79.75 71 ALA A N 1
ATOM 493 C CA . ALA A 1 71 ? 12.621 -7.364 4.676 1.00 79.75 71 ALA A CA 1
ATOM 494 C C . ALA A 1 71 ? 13.190 -7.722 3.295 1.00 79.75 71 ALA A C 1
ATOM 496 O O . ALA A 1 71 ? 14.073 -8.610 3.265 1.00 79.75 71 ALA A O 1
#

Solvent-accessible surface area (backbone atoms only — not comparable to full-atom values): 4341 Å² total; per-residue (Å²): 137,91,72,64,89,82,64,54,60,63,37,52,50,43,37,52,53,39,52,76,39,63,46,71,38,68,45,78,44,68,10,74,98,73,39,78,86,69,37,63,45,51,52,74,41,71,75,86,82,84,45,72,67,50,54,54,27,52,73,62,31,55,61,47,59,56,46,58,76,72,111

Sequence (71 aa):
KDGSNVMAEMATHCYAGNAARGMSLVALHNGGGVGIGKSINGGFGLVLDGSERVDMIIKSALLWDVMGGVA

Radius of gyration: 13.7 Å; Cα contacts (8 Å, |Δi|>4): 89; chains: 1; bounding box: 36×18×37 Å

pLDDT: mean 95.79, std 3.58, range [79.69, 98.19]

Foldseek 3Di:
DPPCPLPQCLQVVLQVLLVVLDFPDKDWDAQPPHGGPRHIHIDTHHDPPPDPSSVSSCVRNPCSNVVSVVD

Nearest PDB structures (foldseek):
  6uek-assembly2_D  TM=9.823E-01  e=2.004E-04  Trypanosoma cruzi
  6uek-assembly1_B  TM=9.820E-01  e=2.004E-04  Trypanosoma cruzi
  6uek-assembly1_A  TM=9.835E-01  e=3.207E-04  Trypanosoma cruzi
  2fkn-assembly2_D  TM=9.713E-01  e=5.759E-03  Bacillus subtilis
  7jfz-assembly1_A  TM=9.753E-01  e=3.776E-02  Legionella pneumophila subsp. pneumophila str. Philadelphia 1